Protein AF-A0A401U2C1-F1 (afdb_monomer_lite)

Secondary structure (DSSP, 8-state):
-HHHHHHHHHHHHHHHHHHHHHHHHHHHHHHHHH-TTT-TTTTTSS--STTS--HHHHHHHHHHHHHHHHHHHHHHHHHHHHHHHHHHSS---------TTTT--HHHHHHHHHHHHT-

Structure (mmCIF, N/CA/C/O backbone):
data_AF-A0A401U2C1-F1
#
_entry.id   AF-A0A401U2C1-F1
#
loop_
_atom_site.group_PDB
_atom_site.id
_atom_site.type_symbol
_atom_site.label_atom_id
_atom_site.label_alt_id
_atom_site.label_comp_id
_atom_site.label_asym_id
_atom_site.label_entity_id
_atom_site.label_seq_id
_atom_site.pdbx_PDB_ins_code
_atom_site.Cartn_x
_atom_site.Cartn_y
_atom_site.Cartn_z
_atom_site.occupancy
_atom_site.B_iso_or_equiv
_atom_site.auth_seq_id
_atom_site.auth_comp_id
_atom_site.auth_asym_id
_atom_site.auth_atom_id
_atom_site.pdbx_PDB_model_num
ATOM 1 N N . MET A 1 1 ? -12.475 -4.548 24.804 1.00 67.19 1 MET A N 1
ATOM 2 C CA . MET A 1 1 ? -12.776 -5.044 23.438 1.00 67.19 1 MET A CA 1
ATOM 3 C C . MET A 1 1 ? -12.628 -3.943 22.383 1.00 67.19 1 MET A C 1
ATOM 5 O O . MET A 1 1 ? -11.791 -4.094 21.503 1.00 67.19 1 MET A O 1
ATOM 9 N N . GLN A 1 2 ? -13.315 -2.800 22.515 1.00 81.31 2 GLN A N 1
ATOM 10 C CA . GLN A 1 2 ? -13.280 -1.685 21.545 1.00 81.31 2 GLN A CA 1
ATOM 11 C C . GLN A 1 2 ? -11.868 -1.165 21.207 1.00 81.31 2 GLN A C 1
ATOM 13 O O . GLN A 1 2 ? -11.560 -0.972 20.035 1.00 81.31 2 GLN A O 1
ATOM 18 N N . ILE A 1 3 ? -10.975 -1.024 22.199 1.00 87.50 3 ILE A N 1
ATOM 19 C CA . ILE A 1 3 ? -9.583 -0.589 21.966 1.00 87.50 3 ILE A CA 1
ATOM 20 C C . ILE A 1 3 ? -8.769 -1.574 21.108 1.00 87.50 3 ILE A C 1
ATOM 22 O O . ILE A 1 3 ? -7.910 -1.158 20.334 1.00 87.50 3 ILE A O 1
ATOM 26 N N . HIS A 1 4 ? -9.034 -2.880 21.212 1.00 90.88 4 HIS A N 1
ATOM 27 C CA . HIS A 1 4 ? -8.340 -3.883 20.401 1.00 90.88 4 HIS A CA 1
ATOM 28 C C . HIS A 1 4 ? -8.820 -3.828 18.953 1.00 90.88 4 HIS A C 1
ATOM 30 O O . HIS A 1 4 ? -7.996 -3.814 18.046 1.00 90.88 4 HIS A O 1
ATOM 36 N N . LEU A 1 5 ? -10.135 -3.705 18.745 1.00 92.44 5 LEU A N 1
ATOM 37 C CA . LEU A 1 5 ? -10.720 -3.539 17.415 1.00 92.44 5 LEU A CA 1
ATOM 38 C C . LEU A 1 5 ? -10.214 -2.257 16.738 1.00 92.44 5 LEU A C 1
ATOM 40 O O . LEU A 1 5 ? -9.779 -2.307 15.595 1.00 92.44 5 LEU A O 1
ATOM 44 N N . GLN A 1 6 ? -10.155 -1.143 17.473 1.00 93.06 6 GLN A N 1
ATOM 45 C CA . GLN A 1 6 ? -9.565 0.119 17.011 1.00 93.06 6 GLN A CA 1
ATOM 46 C C . GLN A 1 6 ? -8.128 -0.056 16.492 1.00 93.06 6 GLN A C 1
ATOM 48 O O . GLN A 1 6 ? -7.786 0.437 15.418 1.00 93.06 6 GLN A O 1
ATOM 53 N N . ARG A 1 7 ? -7.290 -0.800 17.228 1.00 93.12 7 ARG A N 1
ATOM 54 C CA . ARG A 1 7 ? -5.902 -1.084 16.829 1.00 93.12 7 ARG A CA 1
ATOM 55 C C . ARG A 1 7 ? -5.809 -2.003 15.612 1.00 93.12 7 ARG A C 1
ATOM 57 O O . ARG A 1 7 ? -4.960 -1.764 14.762 1.00 93.12 7 ARG A O 1
ATOM 64 N N . ILE A 1 8 ? -6.661 -3.026 15.524 1.00 95.06 8 ILE A N 1
ATOM 65 C CA . ILE A 1 8 ? -6.695 -3.948 14.376 1.00 95.06 8 ILE A CA 1
ATOM 66 C C . ILE A 1 8 ? -7.059 -3.184 13.101 1.00 95.06 8 ILE A C 1
ATOM 68 O O . ILE A 1 8 ? -6.344 -3.277 12.107 1.00 95.06 8 ILE A O 1
ATOM 72 N N . VAL A 1 9 ? -8.127 -2.384 13.142 1.00 96.81 9 VAL A N 1
ATOM 73 C CA . VAL A 1 9 ? -8.547 -1.565 11.996 1.00 96.81 9 VAL A CA 1
ATOM 74 C C . VAL A 1 9 ? -7.457 -0.565 11.628 1.00 96.81 9 VAL A C 1
ATOM 76 O O . VAL A 1 9 ? -7.077 -0.478 10.463 1.00 96.81 9 VAL A O 1
ATOM 79 N N . GLY A 1 10 ? -6.881 0.123 12.620 1.00 96.12 10 GLY A N 1
ATOM 80 C CA . GLY A 1 10 ? -5.770 1.047 12.398 1.00 96.12 10 GLY A CA 1
ATOM 81 C C . GLY A 1 10 ? -4.559 0.396 11.726 1.00 96.12 10 GLY A C 1
ATOM 82 O O . GLY A 1 10 ? -3.955 1.012 10.851 1.00 96.12 10 GLY A O 1
ATOM 83 N N . ALA A 1 11 ? -4.234 -0.854 12.070 1.00 96.12 11 ALA A N 1
ATOM 84 C CA . ALA A 1 11 ? -3.162 -1.599 11.415 1.00 96.12 11 ALA A CA 1
ATOM 85 C C . ALA A 1 11 ? -3.472 -1.865 9.933 1.00 96.12 11 ALA A C 1
ATOM 87 O O . ALA A 1 11 ? -2.640 -1.554 9.084 1.00 96.12 11 ALA A O 1
ATOM 88 N N . TYR A 1 12 ? -4.673 -2.355 9.601 1.00 97.50 12 TYR A N 1
ATOM 89 C CA . TYR A 1 12 ? -5.064 -2.582 8.204 1.00 97.50 12 TYR A CA 1
ATOM 90 C C . TYR A 1 12 ? -5.097 -1.290 7.385 1.00 97.50 12 TYR A C 1
ATOM 92 O O . TYR A 1 12 ? -4.552 -1.253 6.283 1.00 97.50 12 TYR A O 1
ATOM 100 N N . VAL A 1 13 ? -5.684 -0.219 7.928 1.00 97.50 13 VAL A N 1
ATOM 101 C CA . VAL A 1 13 ? -5.735 1.093 7.266 1.00 97.50 13 VAL A CA 1
ATOM 102 C C . VAL A 1 13 ? -4.324 1.643 7.038 1.00 97.50 13 VAL A C 1
ATOM 104 O O . VAL A 1 13 ? -4.009 2.096 5.937 1.00 97.50 13 VAL A O 1
ATOM 107 N N . GLY A 1 14 ? -3.446 1.555 8.042 1.00 96.69 14 GLY A N 1
ATOM 108 C CA . GLY A 1 14 ? -2.048 1.971 7.923 1.00 96.69 14 GLY A CA 1
ATOM 109 C C . GLY A 1 14 ? -1.277 1.167 6.872 1.00 96.69 14 GLY A C 1
ATOM 110 O O . GLY A 1 14 ? -0.572 1.751 6.048 1.00 96.69 14 GLY A O 1
ATOM 111 N N . SER A 1 15 ? -1.451 -0.157 6.844 1.00 97.38 15 SER A N 1
ATOM 112 C CA . SER A 1 15 ? -0.842 -1.029 5.834 1.00 97.38 15 SER A CA 1
ATOM 113 C C . SER A 1 15 ? -1.351 -0.730 4.425 1.00 97.38 15 SER A C 1
ATOM 115 O O . SER A 1 15 ? -0.542 -0.642 3.503 1.00 97.38 15 SER A O 1
ATOM 117 N N . ALA A 1 16 ? -2.659 -0.525 4.249 1.00 98.06 16 ALA A N 1
ATOM 118 C CA . ALA A 1 16 ? -3.246 -0.164 2.960 1.00 98.06 16 ALA A CA 1
ATOM 119 C C . ALA A 1 16 ? -2.707 1.177 2.448 1.00 98.06 16 ALA A C 1
ATOM 121 O O . ALA A 1 16 ? -2.310 1.284 1.288 1.00 98.06 16 ALA A O 1
ATOM 122 N N . HIS A 1 17 ? -2.621 2.181 3.324 1.00 97.06 17 HIS A N 1
ATOM 123 C CA . HIS A 1 17 ? -2.046 3.478 2.979 1.00 97.06 17 HIS A CA 1
ATOM 124 C C . HIS A 1 17 ? -0.566 3.358 2.582 1.00 97.06 17 HIS A C 1
ATOM 126 O O . HIS A 1 17 ? -0.164 3.871 1.538 1.00 97.06 17 HIS A O 1
ATOM 132 N N . GLY A 1 18 ? 0.240 2.634 3.367 1.00 97.31 18 GLY A N 1
ATOM 133 C CA . GLY A 1 18 ? 1.654 2.405 3.062 1.00 97.31 18 GLY A CA 1
ATOM 134 C C . GLY A 1 18 ? 1.866 1.673 1.732 1.00 97.31 18 GLY A C 1
ATOM 135 O O . GLY A 1 18 ? 2.666 2.111 0.906 1.00 97.31 18 GLY A O 1
ATOM 136 N N . ALA A 1 19 ? 1.102 0.606 1.482 1.00 97.94 19 ALA A N 1
ATOM 137 C CA . ALA A 1 19 ? 1.160 -0.136 0.225 1.00 97.94 19 ALA A CA 1
ATOM 138 C C . ALA A 1 19 ? 0.713 0.715 -0.974 1.00 97.94 19 ALA A C 1
ATOM 140 O O . ALA A 1 19 ? 1.344 0.667 -2.026 1.00 97.94 19 ALA A O 1
ATOM 141 N N . GLY A 1 20 ? -0.316 1.553 -0.810 1.00 97.88 20 GLY A N 1
ATOM 142 C CA . GLY A 1 20 ? -0.759 2.496 -1.838 1.00 97.88 20 GLY A CA 1
ATOM 143 C C . GLY A 1 20 ? 0.303 3.543 -2.189 1.00 97.88 20 GLY A C 1
ATOM 144 O O . GLY A 1 20 ? 0.518 3.830 -3.369 1.00 97.88 20 GLY A O 1
ATOM 145 N N . GLN A 1 21 ? 1.017 4.077 -1.191 1.00 98.06 21 GLN A N 1
ATOM 146 C CA . GLN A 1 21 ? 2.147 4.984 -1.427 1.00 98.06 21 GLN A CA 1
ATOM 147 C C . GLN A 1 21 ? 3.285 4.290 -2.177 1.00 98.06 21 GLN A C 1
ATOM 149 O O . GLN A 1 21 ? 3.847 4.870 -3.107 1.00 98.06 21 GLN A O 1
ATOM 154 N N . PHE A 1 22 ? 3.610 3.053 -1.797 1.00 97.56 22 PHE A N 1
ATOM 155 C CA . PHE A 1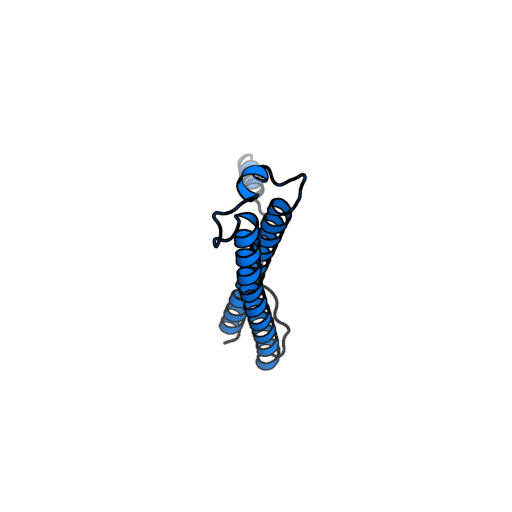 22 ? 4.654 2.277 -2.457 1.00 97.56 22 PHE A CA 1
ATOM 156 C C . PHE A 1 22 ? 4.293 1.956 -3.912 1.00 97.56 22 PHE A C 1
ATOM 158 O O . PHE A 1 22 ? 5.073 2.246 -4.815 1.00 97.56 22 PHE A O 1
ATOM 165 N N . TYR A 1 23 ? 3.074 1.464 -4.151 1.00 98.06 23 TYR A N 1
ATOM 166 C CA . TYR A 1 23 ? 2.548 1.229 -5.493 1.00 98.06 23 TYR A CA 1
ATOM 167 C C . TYR A 1 23 ? 2.585 2.500 -6.353 1.00 98.06 23 TYR A C 1
ATOM 169 O O . TYR A 1 23 ? 3.058 2.468 -7.486 1.00 98.06 23 TYR A O 1
ATOM 177 N N . SER A 1 24 ? 2.159 3.643 -5.806 1.00 97.44 24 SER A N 1
ATOM 178 C CA . SER A 1 24 ? 2.164 4.915 -6.542 1.00 97.44 24 SER A CA 1
ATOM 179 C C . SER A 1 24 ? 3.572 5.325 -6.985 1.00 97.44 24 SER A C 1
ATOM 181 O O . SER A 1 24 ? 3.741 5.814 -8.100 1.00 97.44 24 SER A O 1
ATOM 183 N N . ARG A 1 25 ? 4.592 5.095 -6.147 1.00 97.75 25 ARG A N 1
ATOM 184 C CA . ARG A 1 25 ? 6.000 5.324 -6.516 1.00 97.75 25 ARG A CA 1
ATOM 185 C C . ARG A 1 25 ? 6.463 4.354 -7.601 1.00 97.75 25 ARG A C 1
ATOM 187 O O . ARG A 1 25 ? 7.011 4.808 -8.600 1.00 97.75 25 ARG A O 1
ATOM 194 N N . ALA A 1 26 ? 6.166 3.062 -7.454 1.00 96.94 26 ALA A N 1
ATOM 195 C CA . ALA A 1 26 ? 6.514 2.045 -8.446 1.00 96.94 26 ALA A CA 1
ATOM 196 C C . ALA A 1 26 ? 5.906 2.348 -9.830 1.00 96.94 26 ALA A C 1
ATOM 198 O O . ALA A 1 26 ? 6.573 2.193 -10.850 1.00 96.94 26 ALA A O 1
ATOM 199 N N . VAL A 1 27 ? 4.664 2.848 -9.882 1.00 96.50 27 VAL A N 1
ATOM 200 C CA . VAL A 1 27 ? 4.022 3.282 -11.136 1.00 96.50 27 VAL A CA 1
ATOM 201 C C . VAL A 1 27 ? 4.758 4.453 -11.772 1.00 96.50 27 VAL A C 1
ATOM 203 O O . VAL A 1 27 ? 4.941 4.461 -12.988 1.00 96.50 27 VAL A O 1
ATOM 206 N N . THR A 1 28 ? 5.168 5.444 -10.981 1.00 95.62 28 THR A N 1
ATOM 207 C CA . THR A 1 28 ? 5.943 6.583 -11.488 1.00 95.62 28 THR A CA 1
ATOM 208 C C . THR A 1 28 ? 7.274 6.112 -12.065 1.00 95.62 28 THR A C 1
ATOM 210 O O . THR A 1 28 ? 7.563 6.400 -13.220 1.00 95.62 28 THR A O 1
ATOM 213 N N . GLU A 1 29 ? 8.019 5.280 -11.338 1.00 93.88 29 GLU A N 1
ATOM 214 C CA . GLU A 1 29 ? 9.299 4.738 -11.812 1.00 93.88 29 GLU A CA 1
ATOM 215 C C . GLU A 1 29 ? 9.155 3.899 -13.092 1.00 93.88 29 GLU A C 1
ATOM 217 O O . GLU A 1 29 ? 9.998 3.970 -13.990 1.00 93.88 29 GLU A O 1
ATOM 222 N N . ALA A 1 30 ? 8.082 3.111 -13.205 1.00 93.19 30 ALA A N 1
ATOM 223 C CA . ALA A 1 30 ? 7.786 2.336 -14.406 1.00 93.19 30 ALA A CA 1
ATOM 224 C C . ALA A 1 30 ? 7.409 3.230 -15.603 1.00 93.19 30 ALA A C 1
ATOM 226 O O . ALA A 1 30 ? 7.789 2.941 -16.743 1.00 93.19 30 ALA A O 1
ATOM 227 N N . ARG A 1 31 ? 6.678 4.328 -15.357 1.00 91.75 31 ARG A N 1
ATOM 228 C CA . ARG A 1 31 ? 6.342 5.329 -16.382 1.00 91.75 31 ARG A CA 1
ATOM 229 C C . ARG A 1 31 ? 7.587 6.048 -16.878 1.00 91.75 31 ARG A C 1
ATOM 231 O O . ARG A 1 31 ? 7.768 6.132 -18.090 1.00 91.75 31 ARG A O 1
ATOM 238 N N . ASP A 1 32 ? 8.448 6.485 -15.968 1.00 91.06 32 ASP A N 1
ATOM 239 C CA . ASP A 1 32 ? 9.691 7.181 -16.304 1.00 91.06 32 ASP A CA 1
ATOM 240 C C . ASP A 1 32 ? 10.618 6.276 -17.125 1.00 91.06 32 ASP A C 1
ATOM 242 O O . ASP A 1 32 ? 11.127 6.692 -18.164 1.00 91.06 32 ASP A O 1
ATOM 246 N N . ALA A 1 33 ? 10.723 4.994 -16.759 1.00 87.56 33 ALA A N 1
ATOM 247 C CA . ALA A 1 33 ? 11.485 4.006 -17.526 1.00 87.56 33 ALA A CA 1
ATOM 248 C C . ALA A 1 33 ? 10.914 3.735 -18.933 1.00 87.56 33 ALA A C 1
ATOM 250 O O . ALA A 1 33 ? 11.638 3.305 -19.823 1.00 87.56 33 ALA A O 1
ATOM 251 N N . THR A 1 34 ? 9.629 4.001 -19.172 1.00 83.56 34 THR A N 1
ATOM 252 C CA . THR A 1 34 ? 9.013 3.840 -20.503 1.00 83.56 34 THR A CA 1
ATOM 253 C C . THR A 1 34 ? 9.050 5.144 -21.315 1.00 83.56 34 THR A C 1
ATOM 255 O O . THR A 1 34 ? 8.892 5.141 -22.538 1.00 83.56 34 THR A O 1
ATOM 258 N N . ALA A 1 35 ? 9.247 6.288 -20.658 1.00 85.06 35 ALA A N 1
ATOM 259 C CA . ALA A 1 35 ? 9.165 7.596 -21.286 1.00 85.06 35 ALA A CA 1
ATOM 260 C C . ALA A 1 35 ? 10.429 7.917 -22.097 1.00 85.06 35 ALA A C 1
ATOM 262 O O . ALA A 1 35 ? 11.533 8.019 -21.570 1.00 85.06 35 ALA A O 1
ATOM 263 N N . LYS A 1 36 ? 10.254 8.185 -23.397 1.00 69.31 36 LYS A N 1
ATOM 264 C CA . LYS A 1 36 ? 11.354 8.437 -24.349 1.00 69.31 36 LYS A CA 1
ATOM 265 C C . LYS A 1 36 ? 12.300 9.583 -23.951 1.00 69.31 36 LYS A C 1
ATOM 267 O O . LYS A 1 36 ? 13.450 9.580 -24.382 1.00 69.31 36 LYS A O 1
ATOM 272 N N . LEU A 1 37 ? 11.796 10.560 -23.193 1.00 76.00 37 LEU A N 1
ATOM 273 C CA . LEU A 1 37 ? 12.533 11.746 -22.741 1.00 76.00 37 LEU A CA 1
ATOM 274 C C . LEU A 1 37 ? 13.062 11.640 -21.300 1.00 76.00 37 LEU A C 1
ATOM 276 O O . LEU A 1 37 ? 13.833 12.505 -20.909 1.00 76.00 37 LEU A O 1
ATOM 280 N N . ALA A 1 38 ? 12.636 10.637 -20.524 1.00 74.50 38 ALA A N 1
ATOM 281 C CA . ALA A 1 38 ? 13.016 10.473 -19.113 1.00 74.50 38 ALA A CA 1
ATOM 282 C C . ALA A 1 38 ? 13.763 9.154 -18.829 1.00 74.50 38 ALA A C 1
ATOM 284 O O . ALA A 1 38 ? 14.269 8.961 -17.729 1.00 74.50 38 ALA A O 1
ATOM 285 N N . ASN A 1 39 ? 13.837 8.245 -19.807 1.00 77.88 39 ASN A N 1
ATOM 286 C CA . ASN A 1 39 ? 14.622 7.022 -19.709 1.00 77.88 39 ASN A CA 1
ATOM 287 C C . ASN A 1 39 ? 16.068 7.269 -20.171 1.00 77.88 39 ASN A C 1
ATOM 289 O O . ASN A 1 39 ? 16.369 7.185 -21.365 1.00 77.88 39 ASN A O 1
ATOM 293 N N . ASP A 1 40 ? 16.954 7.537 -19.214 1.00 78.56 40 ASP A N 1
ATOM 294 C CA . ASP A 1 40 ? 18.391 7.736 -19.454 1.00 78.56 40 ASP A CA 1
ATOM 295 C C . ASP A 1 40 ? 19.119 6.452 -19.907 1.00 78.56 40 ASP A C 1
ATOM 297 O O . ASP A 1 40 ? 20.161 6.531 -20.550 1.00 78.56 40 ASP A O 1
ATOM 301 N N . SER A 1 41 ? 18.548 5.272 -19.643 1.00 75.50 41 SER A N 1
ATOM 302 C CA . SER A 1 41 ? 19.090 3.953 -20.021 1.00 75.50 41 SER A CA 1
ATOM 303 C C . SER A 1 41 ? 18.468 3.395 -21.306 1.00 75.50 41 SER A C 1
ATOM 305 O O . SER A 1 41 ? 18.543 2.198 -21.570 1.00 75.50 41 SER A O 1
ATOM 307 N N . ARG A 1 42 ? 17.821 4.233 -22.127 1.00 71.56 42 ARG A N 1
ATOM 308 C CA . ARG A 1 42 ? 17.057 3.778 -23.303 1.00 71.56 42 ARG A CA 1
ATOM 309 C C . ARG A 1 42 ? 17.870 2.902 -24.260 1.00 71.56 42 ARG A C 1
ATOM 311 O O . ARG A 1 42 ? 17.326 1.954 -24.815 1.00 71.56 42 ARG A O 1
ATOM 318 N N . ASP A 1 43 ? 19.141 3.229 -24.459 1.00 76.00 43 ASP A N 1
ATOM 319 C CA . ASP A 1 43 ? 20.001 2.512 -25.403 1.00 76.00 43 ASP A CA 1
ATOM 320 C C . ASP A 1 43 ? 20.415 1.125 -24.858 1.00 76.00 43 ASP A C 1
ATOM 322 O O . ASP A 1 43 ? 20.634 0.202 -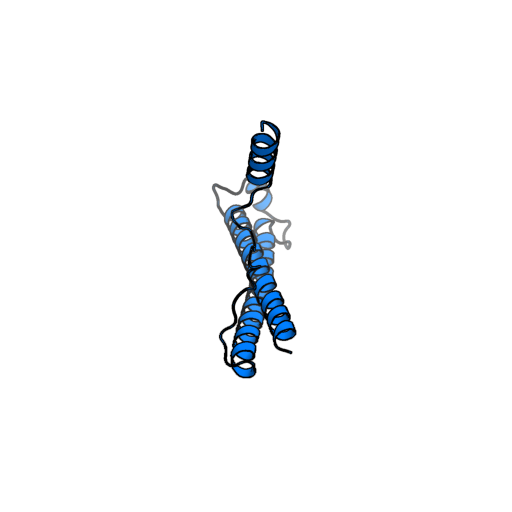25.636 1.00 76.00 43 ASP A O 1
ATOM 326 N N . GLU A 1 44 ? 20.434 0.949 -23.531 1.00 70.81 44 GLU A N 1
ATOM 327 C CA . GLU A 1 44 ? 20.650 -0.336 -22.839 1.00 70.81 44 GLU A CA 1
ATOM 328 C C . GLU A 1 44 ? 19.368 -1.188 -22.791 1.00 70.81 44 GLU A C 1
ATOM 330 O O . GLU A 1 44 ? 19.427 -2.406 -22.630 1.00 70.81 44 GLU A O 1
ATOM 335 N N . ASP A 1 45 ? 18.206 -0.544 -22.935 1.00 70.75 45 ASP A N 1
ATOM 336 C CA . ASP A 1 45 ? 16.874 -1.157 -22.879 1.00 70.75 45 ASP A CA 1
ATOM 337 C C . ASP A 1 45 ? 16.313 -1.511 -24.274 1.00 70.75 45 ASP A C 1
ATOM 339 O O . ASP A 1 45 ? 15.207 -2.042 -24.382 1.00 70.75 45 ASP A O 1
ATOM 343 N N . LEU A 1 46 ? 17.068 -1.200 -25.341 1.00 64.69 46 LEU A N 1
ATOM 344 C CA . LEU A 1 46 ? 16.669 -1.343 -26.747 1.00 64.69 46 LEU A CA 1
ATOM 345 C C . LEU A 1 46 ? 16.585 -2.809 -27.207 1.00 64.69 46 LEU A C 1
ATOM 347 O O . LEU A 1 46 ? 15.744 -3.136 -28.036 1.00 64.69 46 LEU A O 1
ATOM 351 N N . ASP A 1 47 ? 17.441 -3.664 -26.646 1.00 60.09 47 ASP A N 1
ATOM 352 C CA . ASP A 1 47 ? 17.526 -5.102 -26.899 1.00 60.09 47 ASP A CA 1
ATOM 353 C C . ASP A 1 47 ? 17.956 -5.782 -25.591 1.00 60.09 47 ASP A C 1
ATOM 355 O O . ASP A 1 47 ? 19.141 -6.012 -25.334 1.00 60.09 47 ASP A O 1
ATOM 359 N N . GLY A 1 48 ? 16.994 -6.114 -24.726 1.00 59.47 48 GLY A N 1
ATOM 360 C CA . GLY A 1 48 ? 17.261 -7.135 -23.713 1.00 59.47 48 GLY A CA 1
ATOM 361 C C . GLY A 1 48 ? 17.762 -8.409 -24.417 1.00 59.47 48 GLY A C 1
ATOM 362 O O . GLY A 1 48 ? 17.302 -8.690 -25.529 1.00 59.47 48 GLY A O 1
ATOM 363 N N . PRO A 1 49 ? 18.704 -9.183 -23.840 1.00 57.03 49 PRO A N 1
ATOM 364 C CA . PRO A 1 49 ? 19.150 -10.425 -24.466 1.00 57.03 49 PRO A CA 1
ATOM 365 C C . PRO A 1 49 ? 17.924 -11.270 -24.826 1.00 57.03 49 PRO A C 1
ATOM 367 O O . PRO A 1 49 ? 17.049 -11.462 -23.985 1.00 57.03 49 PRO A O 1
ATOM 370 N N . VAL A 1 50 ? 17.829 -11.699 -26.089 1.00 57.38 50 VAL A N 1
ATOM 371 C CA . VAL A 1 50 ? 16.625 -12.317 -26.670 1.00 57.38 50 VAL A CA 1
ATOM 372 C C . VAL A 1 50 ? 16.043 -13.367 -25.714 1.00 57.38 50 VAL A C 1
ATOM 374 O O . VAL A 1 50 ? 16.694 -14.369 -25.423 1.00 57.38 50 VAL A O 1
ATOM 377 N N . GLY A 1 51 ? 14.825 -13.123 -25.219 1.00 60.62 51 GLY A N 1
ATOM 378 C CA . GLY A 1 51 ? 14.142 -13.995 -24.253 1.00 60.62 51 GLY A CA 1
ATOM 379 C C . GLY A 1 51 ? 14.196 -13.557 -22.781 1.00 60.62 51 GLY A C 1
ATOM 380 O O . GLY A 1 51 ? 13.629 -14.261 -21.952 1.00 60.62 51 GLY A O 1
ATOM 381 N N . PHE A 1 52 ? 14.821 -12.422 -22.448 1.00 62.88 52 PHE A N 1
ATOM 382 C CA . PHE A 1 52 ? 14.789 -11.812 -21.112 1.00 62.88 52 PHE A CA 1
ATOM 383 C C . PHE A 1 52 ? 14.074 -10.457 -21.123 1.00 62.88 52 PHE A C 1
ATOM 385 O O . PHE A 1 52 ? 14.210 -9.680 -22.068 1.00 62.88 52 PHE A O 1
ATOM 392 N N . ASP A 1 53 ? 13.352 -10.156 -20.044 1.00 69.94 53 ASP A N 1
ATOM 393 C CA . ASP A 1 53 ? 12.601 -8.906 -19.903 1.00 69.94 53 ASP A CA 1
ATOM 394 C C . ASP A 1 53 ? 13.534 -7.691 -19.883 1.00 69.94 53 ASP A C 1
ATOM 396 O O . ASP A 1 53 ? 14.601 -7.722 -19.261 1.00 69.94 53 ASP A O 1
ATOM 400 N N . SER A 1 54 ? 13.122 -6.590 -20.513 1.00 83.44 54 SER A N 1
ATOM 401 C CA . SER A 1 54 ? 13.847 -5.316 -20.438 1.00 83.44 54 SER A CA 1
ATOM 402 C C . SER A 1 54 ? 13.791 -4.730 -19.016 1.00 83.44 54 SER A C 1
ATOM 404 O O . SER A 1 54 ? 12.942 -5.099 -18.198 1.00 83.44 54 SER A O 1
ATOM 406 N N . ALA A 1 55 ? 14.678 -3.794 -18.682 1.00 83.50 55 ALA A N 1
ATOM 407 C CA . ALA A 1 55 ? 14.625 -3.094 -17.401 1.00 83.50 55 ALA A CA 1
ATOM 408 C C . ALA A 1 55 ? 13.301 -2.329 -17.224 1.00 83.50 55 ALA A C 1
ATOM 410 O O . ALA A 1 55 ? 12.705 -2.390 -16.143 1.00 83.50 55 ALA A O 1
ATOM 411 N N . ALA A 1 56 ? 12.793 -1.668 -18.272 1.00 87.50 56 ALA A N 1
ATOM 412 C CA . ALA A 1 56 ? 11.468 -1.048 -18.228 1.00 87.50 56 ALA A CA 1
ATOM 413 C C . ALA A 1 56 ? 10.335 -2.075 -18.093 1.00 87.50 56 ALA A C 1
ATOM 415 O O . ALA A 1 56 ? 9.343 -1.808 -17.412 1.00 87.50 56 ALA A O 1
ATOM 416 N N . GLN A 1 57 ? 10.454 -3.255 -18.708 1.00 87.94 57 GLN A N 1
ATOM 417 C CA . GLN A 1 57 ? 9.466 -4.320 -18.538 1.00 87.94 57 GLN A CA 1
ATOM 418 C C . GLN A 1 57 ? 9.421 -4.826 -17.092 1.00 87.94 57 GLN A C 1
ATOM 420 O O . GLN A 1 57 ? 8.348 -4.796 -16.491 1.00 87.94 57 GLN A O 1
ATOM 425 N N . ARG A 1 58 ? 10.570 -5.158 -16.490 1.00 89.69 58 ARG A N 1
ATOM 426 C CA . ARG A 1 58 ? 10.632 -5.606 -15.088 1.00 89.69 58 ARG A CA 1
ATOM 427 C C . ARG A 1 58 ? 10.050 -4.577 -14.120 1.00 89.69 58 ARG A C 1
ATOM 429 O O . ARG A 1 58 ? 9.365 -4.940 -13.171 1.00 89.69 58 ARG A O 1
ATOM 436 N N . LYS A 1 59 ? 10.274 -3.279 -14.362 1.00 92.62 59 LYS A N 1
ATOM 437 C CA . LYS A 1 59 ? 9.667 -2.209 -13.547 1.00 92.62 59 LYS A CA 1
ATOM 438 C C . LYS A 1 59 ? 8.142 -2.167 -13.676 1.00 92.62 59 LYS A C 1
ATOM 440 O O . LYS A 1 59 ? 7.459 -1.917 -12.685 1.00 92.62 59 LYS A O 1
ATOM 445 N N . ARG A 1 60 ? 7.594 -2.424 -14.869 1.00 92.69 60 ARG A N 1
ATOM 446 C CA . ARG A 1 60 ? 6.138 -2.516 -15.077 1.00 92.69 60 ARG A CA 1
ATOM 447 C C . ARG A 1 60 ? 5.539 -3.733 -14.379 1.00 92.69 60 ARG A C 1
ATOM 449 O O . ARG A 1 60 ? 4.508 -3.592 -13.731 1.00 92.69 60 ARG A O 1
ATOM 456 N N . GLU A 1 61 ? 6.186 -4.888 -14.480 1.00 94.12 61 GLU A N 1
ATOM 457 C CA . GLU A 1 61 ? 5.762 -6.115 -13.793 1.00 94.12 61 GLU A CA 1
ATOM 458 C C . GLU A 1 61 ? 5.807 -5.940 -12.275 1.00 94.12 61 GLU A C 1
ATOM 460 O O . GLU A 1 61 ? 4.816 -6.190 -11.596 1.00 94.12 61 GLU A O 1
ATOM 465 N N . PHE A 1 62 ? 6.891 -5.363 -11.755 1.00 95.69 62 PHE A N 1
ATOM 466 C CA . PHE A 1 62 ? 6.995 -5.024 -10.340 1.00 95.69 62 PHE A CA 1
ATOM 467 C C . PHE A 1 62 ? 5.869 -4.085 -9.885 1.00 95.69 62 PHE A C 1
ATOM 469 O O . PHE A 1 62 ? 5.235 -4.315 -8.856 1.00 95.69 62 PHE A O 1
ATOM 476 N N . ALA A 1 63 ? 5.568 -3.037 -10.658 1.00 97.19 63 ALA A N 1
ATOM 477 C CA . ALA A 1 63 ? 4.452 -2.147 -10.350 1.00 97.19 63 ALA A CA 1
ATOM 478 C C . ALA A 1 63 ? 3.097 -2.880 -10.374 1.00 97.19 63 ALA A C 1
ATOM 480 O O . ALA A 1 63 ? 2.229 -2.559 -9.561 1.00 97.19 63 ALA A O 1
ATOM 481 N N . ALA A 1 64 ? 2.912 -3.866 -11.259 1.00 97.00 64 ALA A N 1
ATOM 482 C CA . ALA A 1 64 ? 1.703 -4.686 -11.315 1.00 97.00 64 ALA A CA 1
ATOM 483 C C . ALA A 1 64 ? 1.554 -5.586 -10.075 1.00 97.00 64 ALA A C 1
ATOM 485 O O . ALA A 1 64 ? 0.475 -5.624 -9.479 1.00 97.00 64 ALA A O 1
ATOM 486 N N . ASP A 1 65 ? 2.633 -6.226 -9.623 1.00 97.25 65 ASP A N 1
ATOM 487 C CA . ASP A 1 65 ? 2.634 -7.012 -8.383 1.00 97.25 65 ASP A CA 1
ATOM 488 C C . ASP A 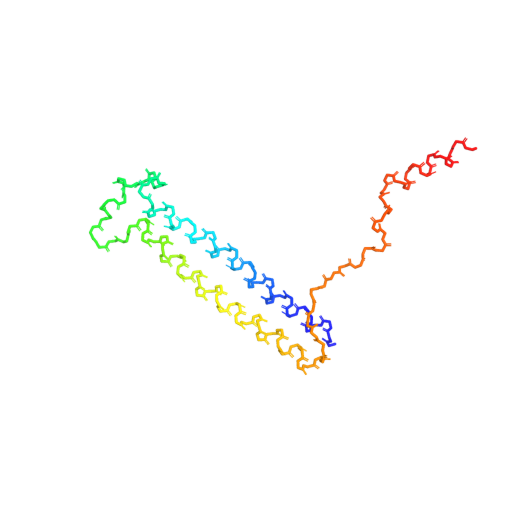1 65 ? 2.299 -6.137 -7.168 1.00 97.25 65 ASP A C 1
ATOM 490 O O . ASP A 1 65 ? 1.474 -6.494 -6.319 1.00 97.25 65 ASP A O 1
ATOM 494 N N . MET A 1 66 ? 2.876 -4.932 -7.115 1.00 97.81 66 MET A N 1
ATOM 495 C CA . MET A 1 66 ? 2.578 -3.965 -6.059 1.00 97.81 66 MET A CA 1
ATOM 496 C C . MET A 1 66 ? 1.136 -3.462 -6.121 1.00 97.81 66 MET A C 1
ATOM 498 O O . MET A 1 66 ? 0.533 -3.223 -5.072 1.00 97.81 66 MET A O 1
ATOM 502 N N . ALA A 1 67 ? 0.551 -3.343 -7.316 1.00 97.62 67 ALA A N 1
ATOM 503 C CA . ALA A 1 67 ? -0.859 -3.001 -7.482 1.00 97.62 67 ALA A CA 1
ATOM 504 C C . ALA A 1 67 ? -1.759 -4.060 -6.835 1.00 97.62 67 ALA A C 1
ATOM 506 O O . ALA A 1 67 ? -2.690 -3.720 -6.104 1.00 97.62 67 ALA A O 1
ATOM 507 N N . LEU A 1 68 ? -1.452 -5.338 -7.073 1.00 98.06 68 LEU A N 1
ATOM 508 C CA . LEU A 1 68 ? -2.172 -6.479 -6.509 1.00 98.06 68 LEU A CA 1
ATOM 509 C C . LEU A 1 68 ? -2.136 -6.452 -4.978 1.00 98.06 68 LEU A C 1
ATOM 511 O O . LEU A 1 68 ? -3.183 -6.535 -4.329 1.00 98.06 68 LEU A O 1
ATOM 515 N N . GLN A 1 69 ? -0.949 -6.256 -4.399 1.00 97.25 69 GLN A N 1
ATOM 516 C CA . GLN A 1 69 ? -0.779 -6.161 -2.950 1.00 97.25 69 GLN A CA 1
ATOM 517 C C . GLN A 1 69 ? -1.506 -4.945 -2.357 1.00 97.25 69 GLN A C 1
ATOM 519 O O . GLN A 1 69 ? -2.216 -5.075 -1.355 1.00 97.25 69 GLN A O 1
ATOM 524 N N . ALA A 1 70 ? -1.358 -3.765 -2.967 1.00 98.19 70 ALA A N 1
ATOM 525 C CA . ALA A 1 70 ? -2.015 -2.544 -2.509 1.00 98.19 70 ALA A CA 1
ATOM 526 C C . ALA A 1 70 ? -3.543 -2.673 -2.566 1.00 98.19 70 ALA A C 1
ATOM 528 O O . ALA A 1 70 ? -4.231 -2.285 -1.621 1.00 98.19 70 ALA A O 1
ATOM 529 N N . HIS A 1 71 ? -4.074 -3.271 -3.633 1.00 98.31 71 HIS A N 1
ATOM 530 C CA . HIS A 1 71 ? -5.502 -3.520 -3.780 1.00 98.31 71 HIS A CA 1
ATOM 531 C C . HIS A 1 71 ? -6.022 -4.502 -2.724 1.00 98.31 71 HIS A C 1
ATOM 533 O O . HIS A 1 71 ? -7.024 -4.220 -2.068 1.00 98.31 71 HIS A O 1
ATOM 539 N N . ALA A 1 72 ? -5.330 -5.624 -2.503 1.00 98.38 72 ALA A N 1
ATOM 540 C CA . ALA A 1 72 ? -5.721 -6.601 -1.488 1.00 98.38 72 ALA A CA 1
ATOM 541 C C . ALA A 1 72 ? -5.776 -5.978 -0.082 1.00 98.38 72 ALA A C 1
ATOM 543 O O . ALA A 1 72 ? -6.748 -6.174 0.649 1.00 98.38 72 ALA A O 1
ATOM 544 N N . LEU A 1 73 ? -4.773 -5.169 0.278 1.00 98.31 73 LEU A N 1
ATOM 545 C CA . LEU A 1 73 ? -4.746 -4.468 1.563 1.00 98.31 73 LEU A CA 1
ATOM 546 C C . LEU A 1 73 ? -5.836 -3.400 1.671 1.00 98.31 73 LEU A C 1
ATOM 548 O O . LEU A 1 73 ? -6.426 -3.256 2.740 1.00 98.31 73 LEU A O 1
ATOM 552 N N . ARG A 1 74 ? -6.147 -2.689 0.579 1.00 98.25 74 ARG A N 1
ATOM 553 C CA . ARG A 1 74 ? -7.267 -1.739 0.536 1.00 98.25 74 ARG A CA 1
ATOM 554 C C . ARG A 1 74 ? -8.589 -2.436 0.853 1.00 98.25 74 ARG A C 1
ATOM 556 O O . ARG A 1 74 ? -9.315 -1.974 1.727 1.00 98.25 74 ARG A O 1
ATOM 563 N N . MET A 1 75 ? -8.860 -3.571 0.207 1.00 98.56 75 MET A N 1
ATOM 564 C CA . MET A 1 75 ? -10.081 -4.347 0.449 1.00 98.56 75 MET A CA 1
ATOM 565 C C . MET A 1 75 ? -10.140 -4.893 1.881 1.00 98.56 75 MET A C 1
ATOM 567 O O . MET A 1 75 ? -11.195 -4.855 2.512 1.00 98.56 75 MET A O 1
ATOM 571 N N . ALA A 1 76 ? -9.011 -5.358 2.425 1.00 98.19 76 ALA A N 1
ATOM 572 C CA . ALA A 1 76 ? -8.935 -5.803 3.816 1.00 98.19 76 ALA A CA 1
ATOM 573 C C . ALA A 1 76 ? -9.208 -4.656 4.806 1.00 98.19 76 ALA A C 1
ATOM 575 O O . ALA A 1 76 ? -9.922 -4.850 5.789 1.00 98.19 76 ALA A O 1
ATOM 576 N N . ALA A 1 77 ? -8.682 -3.457 4.536 1.00 98.12 77 ALA A N 1
ATOM 577 C CA . ALA A 1 77 ? -8.927 -2.271 5.350 1.00 98.12 77 ALA A CA 1
ATOM 578 C C . ALA A 1 77 ? -10.390 -1.817 5.295 1.00 98.12 77 ALA A C 1
ATOM 580 O O . ALA A 1 77 ? -10.975 -1.561 6.345 1.00 98.12 77 ALA A O 1
ATOM 581 N N . GLU A 1 78 ? -10.998 -1.775 4.106 1.00 97.88 78 GLU A N 1
ATOM 582 C CA . GLU A 1 78 ? -12.428 -1.482 3.941 1.00 97.88 78 GLU A CA 1
ATOM 583 C C . GLU A 1 78 ? -13.283 -2.473 4.739 1.00 97.88 78 GLU A C 1
ATOM 585 O O . GLU A 1 78 ? -14.104 -2.060 5.556 1.00 97.88 78 GLU A O 1
ATOM 590 N N . GLY A 1 79 ? -13.021 -3.776 4.593 1.00 97.81 79 GLY A N 1
ATOM 591 C CA . GLY A 1 79 ? -13.725 -4.813 5.346 1.00 97.81 79 GLY A CA 1
ATOM 592 C C . GLY A 1 79 ? -13.551 -4.678 6.862 1.00 97.81 79 GLY A C 1
ATOM 593 O O . GLY A 1 79 ? -14.519 -4.828 7.605 1.00 97.81 79 GLY A O 1
ATOM 594 N N . ALA A 1 80 ? -12.346 -4.346 7.335 1.00 97.50 80 ALA A N 1
ATOM 595 C CA . ALA A 1 80 ? -12.086 -4.122 8.755 1.00 97.50 80 ALA A CA 1
ATOM 596 C C . ALA A 1 80 ? -12.854 -2.905 9.299 1.00 97.50 80 ALA A C 1
ATOM 598 O O . ALA A 1 80 ? -13.430 -2.989 10.385 1.00 97.50 80 ALA A O 1
ATOM 599 N N . VAL A 1 81 ? -12.900 -1.797 8.551 1.00 97.19 81 VAL A N 1
ATOM 600 C CA . VAL A 1 81 ? -13.667 -0.594 8.918 1.00 97.19 81 VAL A CA 1
ATOM 601 C C . VAL A 1 81 ? -15.166 -0.899 8.962 1.00 97.19 81 VAL A C 1
ATOM 603 O O . VAL A 1 81 ? -15.824 -0.558 9.942 1.00 97.19 81 VAL A O 1
ATOM 606 N N . THR A 1 82 ? -15.700 -1.598 7.958 1.00 97.69 82 THR A N 1
ATOM 607 C CA . THR A 1 82 ? -17.114 -1.997 7.932 1.00 97.69 82 THR A CA 1
ATOM 608 C C . THR A 1 82 ? -17.460 -2.937 9.087 1.00 97.69 82 THR A C 1
ATOM 610 O O . THR A 1 82 ? -18.469 -2.742 9.762 1.00 97.69 82 THR A O 1
ATOM 613 N N . ALA A 1 83 ? -16.619 -3.936 9.367 1.00 96.75 83 ALA A N 1
ATOM 614 C CA . ALA A 1 83 ? -16.834 -4.850 10.487 1.00 96.75 83 ALA A CA 1
ATOM 615 C C . ALA A 1 83 ? -16.775 -4.123 11.840 1.00 96.75 83 ALA A C 1
ATOM 617 O O . ALA A 1 83 ? -17.555 -4.429 12.741 1.00 96.75 83 ALA A O 1
ATOM 618 N N . TYR A 1 84 ? -15.882 -3.140 11.985 1.00 96.38 84 TYR A N 1
ATOM 619 C CA . TYR A 1 84 ? -15.817 -2.300 13.178 1.00 96.38 84 TYR A CA 1
ATOM 620 C C . TYR A 1 84 ? -17.130 -1.561 13.418 1.00 96.38 84 TYR A C 1
ATOM 622 O O . TYR A 1 84 ? -17.666 -1.620 14.522 1.00 96.38 84 TYR A O 1
ATOM 630 N N . GLU A 1 85 ? -17.664 -0.916 12.382 1.00 96.12 85 GLU A N 1
ATOM 631 C CA . GLU A 1 85 ? -18.925 -0.180 12.460 1.00 96.12 85 GLU A CA 1
ATOM 632 C C . GLU A 1 85 ? -20.100 -1.097 12.820 1.00 96.12 85 GLU A C 1
ATOM 634 O O . GLU A 1 85 ? -20.898 -0.754 13.688 1.00 96.12 85 GLU A O 1
ATOM 639 N N . GLN A 1 86 ? -20.163 -2.302 12.248 1.00 96.38 86 GLN A N 1
ATOM 640 C CA . GLN A 1 86 ? -21.204 -3.284 12.575 1.00 96.38 86 GLN A CA 1
ATOM 641 C C . GLN A 1 86 ? -21.134 -3.782 14.027 1.00 96.38 86 GLN A C 1
ATOM 643 O O . GLN A 1 86 ? -22.170 -4.005 14.649 1.00 96.38 86 GLN A O 1
ATOM 648 N N . ILE A 1 87 ? -19.928 -3.984 14.567 1.00 95.38 87 ILE A N 1
ATOM 649 C CA . ILE A 1 87 ? -19.730 -4.536 15.917 1.00 95.38 87 ILE A CA 1
ATOM 650 C C . ILE A 1 87 ? -19.857 -3.453 16.996 1.00 95.38 87 ILE A C 1
ATOM 652 O O . ILE A 1 87 ? -20.365 -3.727 18.082 1.00 95.38 87 ILE A O 1
ATOM 656 N N . VAL A 1 88 ? -19.351 -2.247 16.733 1.00 94.50 88 VAL A N 1
ATOM 657 C CA . VAL A 1 88 ? -19.269 -1.158 17.720 1.00 94.50 88 VAL A CA 1
ATOM 658 C C . VAL A 1 88 ? -20.445 -0.184 17.605 1.00 94.50 88 VAL A C 1
ATOM 660 O O . VAL A 1 88 ? -20.805 0.436 18.600 1.00 94.50 88 VAL A O 1
ATOM 663 N N . GLY A 1 89 ? -21.068 -0.066 16.430 1.00 94.56 89 GLY A N 1
ATOM 664 C CA . GLY A 1 89 ? -22.138 0.900 16.163 1.00 94.56 89 GLY A CA 1
ATOM 665 C C . GLY A 1 89 ? -21.639 2.323 15.890 1.00 94.56 89 GLY A C 1
ATOM 666 O O . GLY A 1 89 ? -22.441 3.249 15.817 1.00 94.56 89 GLY A O 1
ATOM 667 N N . GLU A 1 90 ? -20.325 2.507 15.742 1.00 92.56 90 GLU A N 1
ATOM 668 C CA . GLU A 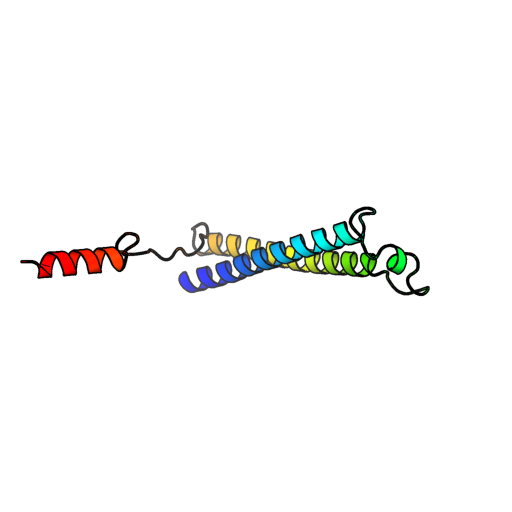1 90 ? -19.683 3.795 15.486 1.00 92.56 90 GLU A CA 1
ATOM 669 C C . GLU A 1 90 ? -18.746 3.689 14.283 1.00 92.56 90 GLU A C 1
ATOM 671 O O . GLU A 1 90 ? -17.989 2.723 14.152 1.00 92.56 90 GLU A O 1
ATOM 676 N N . THR A 1 91 ? -18.735 4.716 13.433 1.00 93.44 91 THR A N 1
ATOM 677 C CA . THR A 1 91 ? -17.757 4.820 12.349 1.00 93.44 91 THR A CA 1
ATOM 678 C C . THR A 1 91 ? -16.342 4.901 12.924 1.00 93.44 91 THR A C 1
ATOM 680 O O . THR A 1 91 ? -16.054 5.717 13.807 1.00 93.44 91 THR A O 1
ATOM 683 N N . TRP A 1 92 ? -15.440 4.065 12.407 1.00 95.12 92 TRP A N 1
ATOM 684 C CA . TRP A 1 92 ? -14.045 4.061 12.832 1.00 95.12 92 TRP A CA 1
ATOM 685 C C . TRP A 1 92 ? -13.370 5.408 12.537 1.00 95.12 92 TRP A C 1
ATOM 687 O O . TRP A 1 92 ? -13.545 5.987 11.464 1.00 95.12 92 TRP A O 1
ATOM 697 N N . LYS A 1 93 ? -12.558 5.888 13.481 1.00 91.81 93 LYS A N 1
ATOM 698 C CA . LYS A 1 93 ? -11.747 7.099 13.335 1.00 91.81 93 LYS A CA 1
ATOM 699 C C . LYS A 1 93 ? -10.305 6.798 13.738 1.00 91.81 93 LYS A C 1
ATOM 701 O O . LYS A 1 93 ? -10.107 6.061 14.708 1.00 91.81 93 LYS A O 1
ATOM 706 N N . PRO A 1 94 ? -9.307 7.380 13.052 1.00 86.94 94 PRO A N 1
ATOM 707 C CA . PRO A 1 94 ? -7.920 7.288 13.480 1.00 86.94 94 PRO A CA 1
ATOM 708 C C . PRO A 1 94 ? -7.756 7.767 14.922 1.00 86.94 94 PRO A C 1
ATOM 710 O O . PRO A 1 94 ? -8.353 8.760 15.335 1.00 86.94 94 PRO A O 1
ATOM 713 N N . PHE A 1 95 ? -6.929 7.062 15.692 1.00 79.44 95 PHE A N 1
ATOM 714 C CA . PHE A 1 95 ? -6.600 7.499 17.040 1.00 79.44 95 PHE A CA 1
ATOM 715 C C . PHE A 1 95 ? -5.755 8.775 16.983 1.00 79.44 95 PHE A C 1
ATOM 717 O O . PHE A 1 95 ? -4.601 8.746 16.554 1.00 79.44 95 PHE A O 1
ATOM 724 N N . GLU A 1 96 ? -6.312 9.875 17.474 1.00 74.12 96 GLU A N 1
ATOM 725 C CA . GLU A 1 96 ? -5.580 11.111 17.722 1.00 74.12 96 GLU A CA 1
ATOM 726 C C . GLU A 1 96 ? -5.215 11.177 19.204 1.00 74.12 96 GLU A C 1
ATOM 728 O O . GLU A 1 96 ? -6.080 11.162 20.084 1.00 74.12 96 GLU A O 1
ATOM 733 N N . ARG A 1 97 ? -3.913 11.245 19.506 1.00 70.88 97 ARG A N 1
ATOM 734 C CA . ARG A 1 97 ? -3.471 11.496 20.878 1.00 70.88 97 ARG A CA 1
ATOM 735 C C . ARG A 1 97 ? -3.926 12.900 21.260 1.00 70.88 97 ARG A C 1
ATOM 737 O O . ARG A 1 97 ? -3.420 13.872 20.704 1.00 70.88 97 ARG A O 1
ATOM 744 N N . GLN A 1 98 ? -4.822 13.008 22.237 1.00 66.81 98 GLN A N 1
ATOM 745 C CA . GLN A 1 98 ? -5.144 14.299 22.832 1.00 66.81 98 GLN A CA 1
ATOM 746 C C . GLN A 1 98 ? -3.866 14.897 23.426 1.00 66.81 98 GLN A C 1
ATOM 748 O O . GLN A 1 98 ? -3.246 14.331 24.328 1.00 66.81 98 GLN A O 1
ATOM 753 N N . ILE A 1 99 ? -3.423 16.016 22.858 1.00 70.88 99 ILE A N 1
ATOM 754 C CA . ILE A 1 99 ? -2.273 16.754 23.366 1.00 70.88 99 ILE A CA 1
ATOM 755 C C . ILE A 1 99 ? -2.790 17.609 24.523 1.00 70.88 99 ILE A C 1
ATOM 757 O O . ILE A 1 99 ? -3.297 18.706 24.302 1.00 70.88 99 ILE A O 1
ATOM 761 N N . GLU A 1 100 ? -2.663 17.106 25.753 1.00 65.75 100 GLU A N 1
ATOM 762 C CA . GLU A 1 100 ? -3.133 17.790 26.975 1.00 65.75 100 GLU A CA 1
ATOM 763 C C . GLU A 1 100 ? -2.547 19.207 27.138 1.00 65.75 100 GLU A C 1
ATOM 765 O O . GLU A 1 100 ? -3.164 20.072 27.755 1.00 65.75 100 GLU A O 1
ATOM 770 N N . HIS A 1 101 ? -1.394 19.486 26.519 1.00 65.00 101 HIS A N 1
ATOM 771 C CA . HIS A 1 101 ? -0.717 20.781 26.585 1.00 65.00 101 HIS A CA 1
ATOM 772 C C . HIS A 1 101 ? -0.235 21.283 25.216 1.00 65.00 101 HIS A C 1
ATOM 774 O O . HIS A 1 101 ? 0.926 21.660 25.064 1.00 65.00 101 HIS A O 1
ATOM 780 N N . ALA A 1 102 ? -1.116 21.329 24.210 1.00 60.97 102 ALA A N 1
ATOM 781 C CA . ALA A 1 102 ? -0.776 21.805 22.857 1.00 60.97 102 ALA A CA 1
ATOM 782 C C . ALA A 1 102 ? -0.164 23.228 22.809 1.00 60.97 102 ALA A C 1
ATOM 784 O O . ALA A 1 102 ? 0.431 23.610 21.804 1.00 60.97 102 ALA A O 1
ATOM 785 N N . GLY A 1 103 ? -0.278 24.007 23.895 1.00 59.34 103 GLY A N 1
ATOM 786 C CA . GLY A 1 103 ? 0.282 25.354 24.024 1.00 59.34 103 GLY A CA 1
ATOM 787 C C . GLY A 1 103 ? 1.412 25.535 25.047 1.00 59.34 103 GLY A C 1
ATOM 788 O O . GLY A 1 103 ? 2.035 26.596 25.041 1.00 59.34 103 GLY A O 1
ATOM 789 N N . GLU A 1 104 ? 1.711 24.570 25.924 1.00 60.75 104 GLU A N 1
ATOM 790 C CA . GLU A 1 104 ? 2.819 24.719 26.884 1.00 60.75 104 GLU A CA 1
ATOM 791 C C . GLU A 1 104 ? 4.112 24.177 26.288 1.00 60.75 104 GLU A C 1
ATOM 793 O O . GLU A 1 104 ? 4.617 23.115 26.654 1.00 60.75 104 GLU A O 1
ATOM 798 N N . THR A 1 105 ? 4.672 24.928 25.346 1.00 69.50 105 THR A N 1
ATOM 799 C CA . THR A 1 105 ? 6.042 24.674 24.913 1.00 69.50 105 THR A CA 1
ATOM 800 C C . THR A 1 105 ? 6.981 24.857 26.106 1.00 69.50 105 THR A C 1
ATOM 802 O O . THR A 1 105 ? 6.791 25.747 26.940 1.00 69.50 105 THR A O 1
ATOM 805 N N . VAL A 1 106 ? 8.021 24.022 26.187 1.00 67.88 106 VAL A N 1
ATOM 806 C CA . VAL A 1 106 ? 9.056 24.100 27.236 1.00 67.88 106 VAL A CA 1
ATOM 807 C C . VAL A 1 106 ? 9.596 25.531 27.373 1.00 67.88 106 VAL A C 1
ATOM 809 O O . VAL A 1 106 ? 9.814 26.002 28.486 1.00 67.88 106 VAL A O 1
ATOM 812 N N . GLY A 1 107 ? 9.697 26.266 26.258 1.00 77.38 107 GLY A N 1
ATOM 813 C CA . GLY A 1 107 ? 10.104 27.672 26.236 1.00 77.38 107 GLY A CA 1
ATOM 814 C C . GLY A 1 107 ? 9.188 28.614 27.025 1.00 77.38 107 GLY A C 1
ATOM 815 O O . GLY A 1 107 ? 9.686 29.502 27.707 1.00 77.38 107 GLY A O 1
ATOM 816 N N . ARG A 1 108 ? 7.863 28.412 27.011 1.00 72.81 108 ARG A N 1
ATOM 817 C CA . ARG A 1 108 ? 6.923 29.259 27.768 1.00 72.81 108 ARG A CA 1
ATOM 818 C C . ARG A 1 108 ? 6.982 28.977 29.271 1.00 72.81 108 ARG A C 1
ATOM 820 O O . ARG A 1 108 ? 6.917 29.913 30.063 1.00 72.81 108 ARG A O 1
ATOM 827 N N . LYS A 1 109 ? 7.160 27.708 29.661 1.00 76.38 109 LYS A N 1
ATOM 828 C CA . LYS A 1 109 ? 7.405 27.320 31.063 1.00 76.38 109 LYS A CA 1
ATOM 829 C C . LYS A 1 109 ? 8.725 27.896 31.578 1.00 76.38 109 LYS A C 1
ATOM 831 O O . LYS A 1 109 ? 8.748 28.467 32.661 1.00 76.38 109 LYS A O 1
ATOM 836 N N . ALA A 1 110 ? 9.790 27.809 30.780 1.00 78.81 110 ALA A N 1
ATOM 837 C CA . ALA A 1 110 ? 11.096 28.371 31.120 1.00 78.81 110 ALA A CA 1
ATOM 838 C C . ALA A 1 110 ? 11.059 29.903 31.241 1.00 78.81 110 ALA A C 1
ATOM 840 O O . ALA A 1 110 ? 11.583 30.443 32.208 1.00 78.81 110 ALA A O 1
ATOM 841 N N . ALA A 1 111 ? 10.385 30.596 30.316 1.00 80.62 111 ALA A N 1
ATOM 842 C CA . ALA A 1 111 ? 10.218 32.047 30.377 1.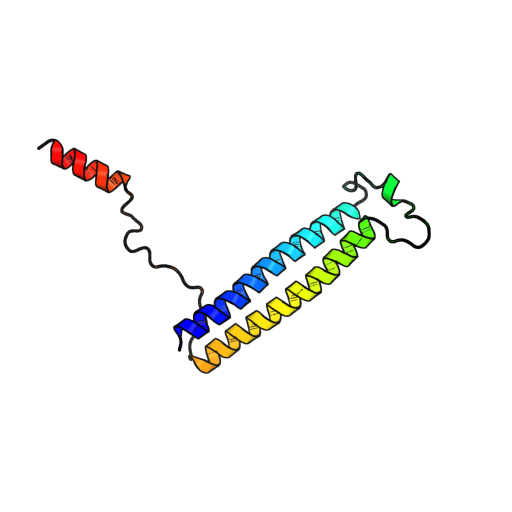00 80.62 111 ALA A CA 1
ATOM 843 C C . ALA A 1 111 ? 9.434 32.485 31.623 1.00 80.62 111 ALA A C 1
ATOM 845 O O . ALA A 1 111 ? 9.823 33.440 32.288 1.00 80.62 111 ALA A O 1
ATOM 846 N N . LYS A 1 112 ? 8.368 31.757 31.984 1.00 82.62 112 LYS A N 1
ATOM 847 C CA . LYS A 1 112 ? 7.604 32.019 33.210 1.00 82.62 112 LYS A CA 1
ATOM 848 C C . LYS A 1 112 ? 8.472 31.852 34.462 1.00 82.62 112 LYS A C 1
ATOM 850 O O . LYS A 1 112 ? 8.490 32.747 35.295 1.00 82.62 112 LYS A O 1
ATOM 855 N N . LEU A 1 113 ? 9.238 30.762 34.547 1.00 84.94 113 LEU A N 1
ATOM 856 C CA . LEU A 1 113 ? 10.137 30.494 35.674 1.00 84.94 113 LEU A CA 1
ATOM 857 C C . LEU A 1 113 ? 11.259 31.544 35.781 1.00 84.94 113 LEU A C 1
ATOM 859 O O . LEU A 1 113 ? 11.605 31.974 36.875 1.00 84.94 113 LEU A O 1
ATOM 863 N N . GLN A 1 114 ? 11.801 31.994 34.643 1.00 79.25 114 GLN A N 1
ATOM 864 C CA . GLN A 1 114 ? 12.766 33.096 34.601 1.00 79.25 114 GLN A CA 1
ATOM 865 C C . GLN A 1 114 ? 12.145 34.400 35.111 1.00 79.25 114 GLN A C 1
ATOM 867 O O . GLN A 1 114 ? 12.741 35.065 35.952 1.00 79.25 114 GLN A O 1
ATOM 872 N N . MET A 1 115 ? 10.936 34.748 34.662 1.00 82.31 115 MET A N 1
ATOM 873 C CA . MET A 1 115 ? 10.226 35.943 35.136 1.00 8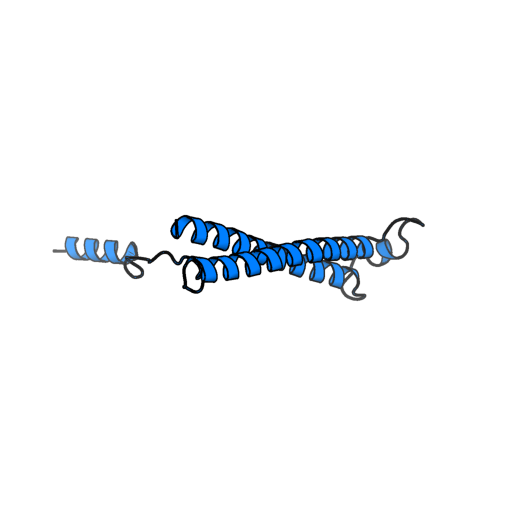2.31 115 MET A CA 1
ATOM 874 C C . MET A 1 115 ? 9.892 35.876 36.632 1.00 82.31 115 MET A C 1
ATOM 876 O O . MET A 1 115 ? 10.015 36.886 37.316 1.00 82.31 115 MET A O 1
ATOM 880 N N . GLU A 1 116 ? 9.538 34.698 37.151 1.00 87.06 116 GLU A N 1
ATOM 881 C CA . GLU A 1 116 ? 9.318 34.461 38.586 1.00 87.06 116 GLU A CA 1
ATOM 882 C C . GLU A 1 116 ? 10.613 34.583 39.409 1.00 87.06 116 GLU A C 1
ATOM 884 O O . GLU A 1 116 ? 10.561 35.002 40.559 1.00 87.06 116 GLU A O 1
ATOM 889 N N . SER A 1 117 ? 11.779 34.275 38.826 1.00 75.94 117 SER A N 1
ATOM 890 C CA . SER A 1 117 ? 13.084 34.401 39.499 1.00 75.94 117 SER A CA 1
ATOM 891 C C . SER A 1 117 ? 13.652 35.826 39.565 1.00 75.94 117 SER A C 1
ATOM 893 O O . SER A 1 117 ? 14.638 36.048 40.262 1.00 75.94 117 SER A O 1
ATOM 895 N N . PHE A 1 118 ? 13.051 36.788 38.855 1.00 74.50 118 PHE A N 1
ATOM 896 C CA . PHE A 1 118 ? 13.417 38.211 38.927 1.00 74.50 118 PHE A CA 1
ATOM 897 C C . PHE A 1 118 ? 12.640 38.989 40.013 1.00 74.50 118 PHE A C 1
ATOM 899 O O . PHE A 1 118 ? 12.754 40.215 40.060 1.00 74.50 118 PHE A O 1
ATOM 906 N N . GLY A 1 119 ? 11.839 38.300 40.840 1.00 53.47 119 GLY A N 1
ATOM 907 C CA . GLY A 1 119 ? 11.096 38.857 41.979 1.00 53.47 119 GLY A CA 1
ATOM 908 C C . GLY A 1 119 ? 11.854 38.765 43.296 1.00 53.47 119 GLY A C 1
ATOM 909 O O . GLY A 1 119 ? 12.350 37.660 43.605 1.00 53.47 119 GLY A O 1
#

Organism: Chiloscyllium punctatum (NCBI:txid137246)

Sequence (119 aa):
MQIHLQRIVGAYVGSAHGAGQFYSRAVTEARDATAKLANDSRDEDLDGPVGFDSAAQRKREFAADMALQAHALRMAAEGAVTAYEQIVGETWKPFERQIEHAGETVGRKAAKLQMESFG

Radius of gyration: 24.99 Å; chains: 1; bounding box: 43×53×69 Å

pLDDT: mean 85.84, std 12.95, range [53.47, 98.56]

Foldseek 3Di:
DLVVLLVVLVVLVVQLVVLVVVLVVLVVVLVLCVDPVRNPCVVVQVDDPPPDHGPSRVSVVVSVVSVVVSVVSVVVSVVSQVVSCVVVVDGHDHDDDPPPCPPPDVVVVVVVVVVVVVD